Protein AF-A0AAW4BNW4-F1 (afdb_monomer)

Structure (mmCIF, N/CA/C/O backbone):
data_AF-A0AAW4BNW4-F1
#
_entry.id   AF-A0AAW4BNW4-F1
#
loop_
_atom_site.group_PDB
_atom_site.id
_atom_site.type_symbol
_atom_site.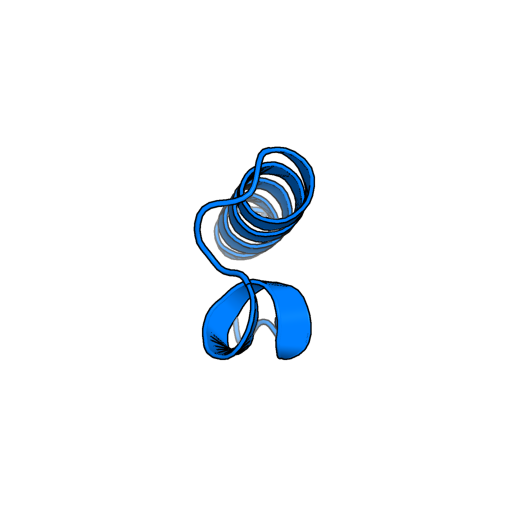label_atom_id
_atom_site.label_alt_id
_atom_site.label_comp_id
_atom_site.label_asym_id
_atom_site.label_entity_id
_atom_site.label_seq_id
_atom_site.pdbx_PDB_ins_code
_atom_site.Cartn_x
_atom_site.Cartn_y
_atom_site.Cartn_z
_atom_site.occupancy
_atom_site.B_iso_or_equiv
_atom_site.auth_seq_id
_atom_site.auth_comp_id
_atom_site.auth_asym_id
_atom_site.auth_atom_id
_atom_site.pdbx_PDB_model_num
ATOM 1 N N . LYS A 1 1 ? -13.931 -1.339 7.626 1.00 90.12 1 LYS A N 1
ATOM 2 C CA . LYS A 1 1 ? -14.077 -0.391 6.494 1.00 90.12 1 LYS A CA 1
ATOM 3 C C . LYS A 1 1 ? -13.518 -1.055 5.249 1.00 90.12 1 LYS A C 1
ATOM 5 O O . LYS A 1 1 ? -12.595 -1.846 5.384 1.00 90.12 1 LYS A O 1
ATOM 10 N N . VAL A 1 2 ? -14.092 -0.790 4.081 1.00 96.31 2 VAL A N 1
ATOM 11 C CA . VAL A 1 2 ? -13.518 -1.232 2.803 1.00 96.31 2 VAL A CA 1
ATOM 12 C C . VAL A 1 2 ? -12.714 -0.064 2.253 1.00 96.31 2 VAL A C 1
ATOM 14 O O . VAL A 1 2 ? -13.239 1.046 2.202 1.00 96.31 2 VAL A O 1
AT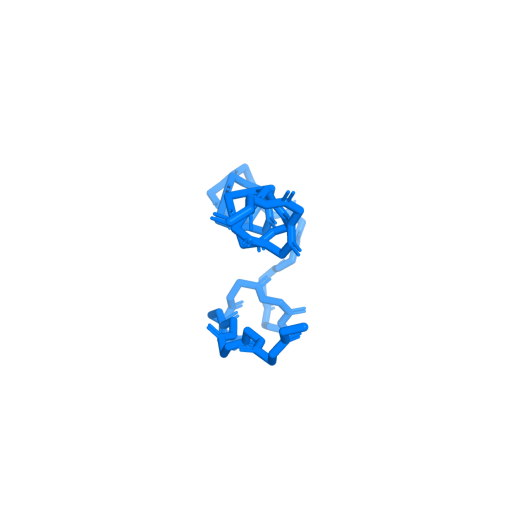OM 17 N N . ILE A 1 3 ? -11.454 -0.307 1.894 1.00 97.44 3 ILE A N 1
ATOM 18 C CA . ILE A 1 3 ? -10.568 0.696 1.301 1.00 97.44 3 ILE A CA 1
ATOM 19 C C . ILE A 1 3 ? -10.266 0.257 -0.127 1.00 97.44 3 ILE A C 1
ATOM 21 O O . ILE A 1 3 ? -9.787 -0.854 -0.345 1.00 97.44 3 ILE A O 1
ATOM 25 N N . PHE A 1 4 ? -10.566 1.124 -1.089 1.00 97.69 4 PHE A N 1
ATOM 26 C CA . PHE A 1 4 ? -10.107 0.955 -2.462 1.00 97.69 4 PHE A CA 1
ATOM 27 C C . PHE A 1 4 ? -8.692 1.514 -2.550 1.00 97.69 4 PHE A C 1
ATOM 29 O O . PHE A 1 4 ? -8.482 2.703 -2.313 1.00 97.69 4 PHE A O 1
ATOM 36 N N . VAL A 1 5 ? -7.743 0.627 -2.821 1.00 98.00 5 VAL A N 1
ATOM 37 C CA . VAL A 1 5 ? -6.314 0.937 -2.877 1.00 98.00 5 VAL A CA 1
ATOM 38 C C . VAL A 1 5 ? -5.869 1.247 -4.302 1.00 98.00 5 VAL A C 1
ATOM 40 O O . VAL A 1 5 ? -6.568 0.919 -5.264 1.00 98.00 5 VAL A O 1
ATOM 43 N N . ASP A 1 6 ? -4.691 1.847 -4.442 1.00 98.12 6 ASP A N 1
ATOM 44 C CA . ASP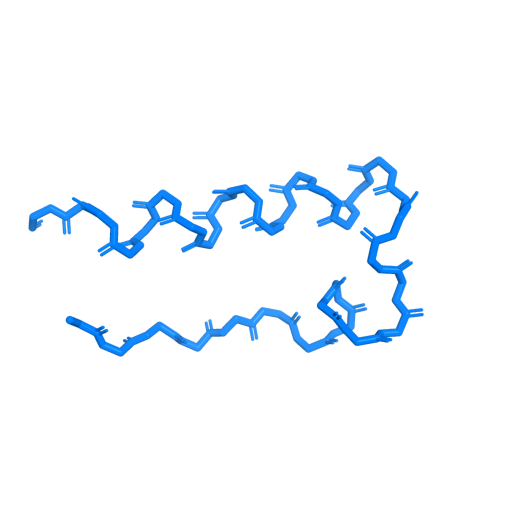 A 1 6 ? -4.080 2.081 -5.751 1.00 98.12 6 ASP A CA 1
ATOM 45 C C . ASP A 1 6 ? -3.565 0.765 -6.374 1.00 98.12 6 ASP A C 1
ATOM 47 O O . ASP A 1 6 ? -2.644 0.126 -5.864 1.00 98.12 6 ASP A O 1
ATOM 51 N N . ALA A 1 7 ? -4.170 0.325 -7.479 1.00 98.06 7 ALA A N 1
ATOM 52 C CA . ALA A 1 7 ? -3.844 -0.969 -8.080 1.00 98.06 7 ALA A CA 1
ATOM 53 C C . ALA A 1 7 ? -2.412 -1.031 -8.641 1.00 98.06 7 ALA A C 1
ATOM 55 O O . ALA A 1 7 ? -1.759 -2.069 -8.533 1.00 98.06 7 ALA A O 1
ATOM 56 N N . ASP A 1 8 ? -1.893 0.068 -9.187 1.00 98.06 8 ASP A N 1
ATOM 57 C CA . ASP A 1 8 ? -0.553 0.106 -9.775 1.00 98.06 8 ASP A CA 1
ATOM 58 C C . ASP A 1 8 ? 0.517 0.033 -8.681 1.00 98.06 8 ASP A C 1
ATOM 60 O O . ASP A 1 8 ? 1.530 -0.667 -8.828 1.00 98.06 8 ASP A O 1
ATOM 64 N N . ALA A 1 9 ? 0.276 0.702 -7.552 1.00 98.19 9 ALA A N 1
ATOM 65 C CA . ALA A 1 9 ? 1.116 0.616 -6.367 1.00 98.19 9 ALA A CA 1
ATOM 66 C C . ALA A 1 9 ? 1.114 -0.798 -5.778 1.00 98.19 9 ALA A C 1
ATOM 68 O O . ALA A 1 9 ? 2.183 -1.312 -5.459 1.00 98.19 9 ALA A O 1
ATOM 69 N N . TRP A 1 10 ? -0.049 -1.445 -5.665 1.00 97.88 10 TRP A N 1
ATOM 70 C CA . TRP A 1 10 ? -0.169 -2.740 -4.988 1.00 97.88 10 TRP A CA 1
ATOM 71 C C . TRP A 1 10 ? 0.195 -3.945 -5.861 1.00 97.88 10 TRP A C 1
ATOM 73 O O . TRP A 1 10 ? 0.701 -4.932 -5.323 1.00 97.88 10 TRP A O 1
ATOM 83 N N . TYR A 1 11 ? -0.032 -3.878 -7.175 1.00 97.69 11 TYR A N 1
ATOM 84 C CA . TYR A 1 11 ? 0.117 -5.026 -8.074 1.00 97.69 11 TYR A CA 1
ATOM 85 C C . TYR A 1 11 ? 1.280 -4.905 -9.060 1.00 97.69 11 TYR A C 1
ATOM 87 O O . TYR A 1 11 ? 1.997 -5.879 -9.279 1.00 97.69 11 TYR A O 1
ATOM 95 N N . ILE A 1 12 ? 1.464 -3.736 -9.678 1.00 97.88 12 ILE A N 1
ATOM 96 C CA . ILE A 1 12 ? 2.442 -3.582 -10.765 1.00 97.88 12 ILE A CA 1
ATOM 97 C C . ILE A 1 12 ? 3.825 -3.251 -10.207 1.00 97.88 12 ILE A C 1
ATOM 99 O O . ILE A 1 12 ? 4.831 -3.793 -10.664 1.00 97.88 12 ILE A O 1
ATOM 103 N N . THR A 1 13 ? 3.883 -2.329 -9.246 1.00 97.69 13 THR A N 1
ATOM 104 C CA . THR A 1 13 ? 5.145 -1.706 -8.835 1.00 97.69 13 THR A CA 1
ATOM 105 C C . THR A 1 13 ? 5.640 -2.181 -7.475 1.00 97.69 13 THR A C 1
ATOM 107 O O . THR A 1 13 ? 6.795 -2.589 -7.408 1.00 97.69 13 THR A O 1
ATOM 110 N N . SER A 1 14 ? 4.795 -2.146 -6.434 1.00 92.62 14 SER A N 1
ATOM 111 C CA . SER A 1 14 ? 4.910 -2.712 -5.067 1.00 92.62 14 SER A CA 1
ATOM 112 C C . SER A 1 14 ? 6.177 -2.411 -4.244 1.00 92.62 14 SER A C 1
ATOM 114 O O . SER A 1 14 ? 6.080 -2.100 -3.063 1.00 92.62 14 SER A O 1
ATOM 116 N N . ALA A 1 15 ? 7.368 -2.479 -4.833 1.00 96.81 15 ALA A N 1
ATOM 117 C CA . ALA A 1 15 ? 8.673 -2.399 -4.185 1.00 96.81 15 ALA A CA 1
ATOM 118 C C . ALA A 1 15 ? 9.486 -1.145 -4.567 1.00 96.81 15 ALA A C 1
ATOM 120 O O . ALA A 1 15 ? 10.689 -1.085 -4.311 1.00 96.81 15 ALA A O 1
ATOM 121 N N . SER A 1 16 ? 8.860 -0.132 -5.175 1.00 97.88 16 SER A N 1
ATOM 122 C CA . SER A 1 16 ? 9.487 1.186 -5.346 1.00 97.88 16 SER A CA 1
ATOM 123 C C . SER A 1 16 ? 9.205 2.087 -4.138 1.00 97.88 16 SER A C 1
ATOM 125 O O . SER A 1 16 ? 8.193 1.917 -3.459 1.00 97.88 16 SER A O 1
ATOM 127 N N . ILE A 1 17 ? 10.061 3.085 -3.882 1.00 98.25 17 ILE A N 1
ATOM 128 C CA . ILE A 1 17 ? 9.861 4.051 -2.782 1.00 98.25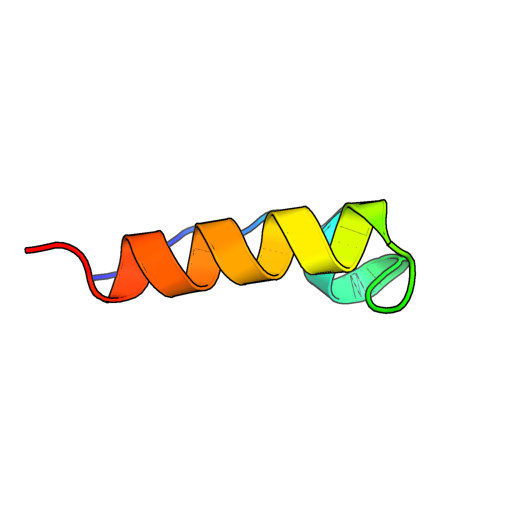 17 ILE A CA 1
ATOM 129 C C . ILE A 1 17 ? 8.484 4.725 -2.886 1.00 98.25 17 ILE A C 1
ATOM 131 O O . ILE A 1 17 ? 7.775 4.860 -1.890 1.00 98.25 17 ILE A O 1
ATOM 135 N N . THR A 1 18 ? 8.088 5.115 -4.098 1.00 98.50 18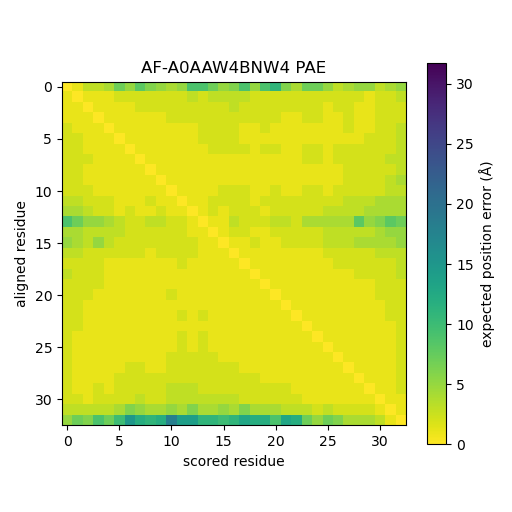 THR A N 1
ATOM 136 C CA . THR A 1 18 ? 6.788 5.742 -4.359 1.00 98.50 18 THR A CA 1
ATOM 137 C C . THR A 1 18 ? 5.637 4.783 -4.064 1.00 98.50 18 THR A C 1
ATOM 139 O O . THR A 1 18 ? 4.698 5.162 -3.368 1.00 98.50 18 THR A O 1
ATOM 142 N N . SER A 1 19 ? 5.729 3.536 -4.532 1.00 98.00 19 SER A N 1
ATOM 143 C CA . SER A 1 19 ? 4.696 2.510 -4.322 1.00 98.00 19 SER A CA 1
ATOM 144 C C . SER A 1 19 ? 4.496 2.226 -2.839 1.00 98.00 19 SER A C 1
ATOM 146 O O . SER A 1 19 ? 3.372 2.246 -2.350 1.00 98.00 19 SER A O 1
ATOM 148 N N . LEU A 1 20 ? 5.595 2.052 -2.101 1.00 98.50 20 LEU A N 1
ATOM 149 C CA . LEU A 1 20 ? 5.554 1.786 -0.666 1.00 98.50 20 LEU A CA 1
ATOM 150 C C . LEU A 1 20 ? 4.910 2.937 0.109 1.00 98.50 20 LEU A C 1
ATOM 152 O O . LEU A 1 20 ? 4.134 2.689 1.028 1.00 98.50 20 LEU A O 1
ATOM 156 N N . LYS A 1 21 ? 5.178 4.189 -0.280 1.00 98.62 21 LYS A N 1
ATOM 157 C CA . LYS A 1 21 ? 4.533 5.353 0.339 1.00 98.62 21 LYS A CA 1
ATOM 158 C C . LYS A 1 21 ? 3.010 5.311 0.167 1.00 98.62 21 LYS A C 1
ATOM 160 O O . LYS A 1 21 ? 2.293 5.481 1.147 1.00 98.62 21 LYS A O 1
ATOM 165 N N . ILE A 1 22 ? 2.531 5.021 -1.044 1.00 98.44 22 ILE A N 1
ATOM 166 C CA . ILE A 1 22 ? 1.093 4.902 -1.340 1.00 98.44 22 ILE A CA 1
ATOM 167 C C . ILE A 1 22 ? 0.463 3.758 -0.532 1.00 98.44 22 ILE A C 1
ATOM 169 O O . ILE A 1 22 ? -0.578 3.945 0.097 1.00 98.44 22 ILE A O 1
ATOM 173 N N . MET A 1 23 ? 1.120 2.594 -0.482 1.00 98.38 23 MET A N 1
ATOM 174 C CA . MET A 1 23 ? 0.633 1.439 0.279 1.00 98.38 23 MET A CA 1
ATOM 175 C C . MET A 1 23 ? 0.513 1.742 1.779 1.00 98.38 23 MET A C 1
ATOM 177 O O . MET A 1 23 ? -0.480 1.367 2.401 1.00 98.38 23 MET A O 1
ATOM 181 N N . ILE A 1 24 ? 1.493 2.441 2.365 1.00 98.31 24 ILE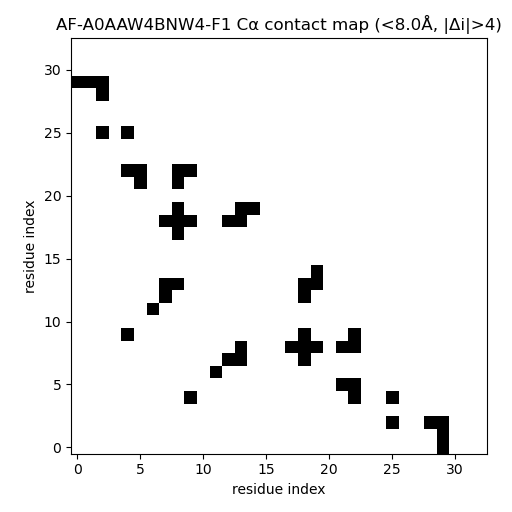 A N 1
ATOM 182 C CA . ILE A 1 24 ? 1.452 2.848 3.778 1.00 98.31 24 ILE A CA 1
ATOM 183 C C . ILE A 1 24 ? 0.263 3.780 4.039 1.00 98.31 24 ILE A C 1
ATOM 185 O O . ILE A 1 24 ? -0.473 3.567 5.005 1.00 98.31 24 ILE A O 1
ATOM 189 N N . ASP A 1 25 ? 0.037 4.769 3.173 1.00 98.25 25 ASP A N 1
ATOM 190 C CA . ASP A 1 25 ? -1.088 5.699 3.309 1.00 98.25 25 ASP A CA 1
ATOM 191 C C . ASP A 1 25 ? -2.440 4.965 3.232 1.00 98.25 25 ASP A C 1
ATOM 193 O O . ASP A 1 25 ? -3.346 5.240 4.023 1.00 98.25 25 ASP A O 1
ATOM 197 N N . ASP A 1 26 ? -2.576 3.991 2.329 1.00 97.94 26 ASP A N 1
ATOM 198 C CA . ASP A 1 26 ? -3.781 3.164 2.203 1.00 97.94 26 ASP A CA 1
ATOM 199 C C . ASP A 1 26 ? -4.032 2.287 3.437 1.00 97.94 26 ASP A C 1
ATOM 201 O O . ASP A 1 26 ? -5.175 2.167 3.893 1.00 97.94 26 ASP A O 1
ATOM 205 N N . ILE A 1 27 ? -2.972 1.728 4.027 1.00 97.94 27 ILE A N 1
ATOM 206 C CA . ILE A 1 27 ? -3.060 0.973 5.282 1.00 97.94 27 ILE A CA 1
ATOM 207 C C . ILE A 1 27 ? -3.538 1.892 6.409 1.00 97.94 27 ILE A C 1
ATOM 209 O O . ILE A 1 27 ? -4.488 1.541 7.109 1.00 97.94 27 ILE A O 1
ATOM 213 N N . ILE A 1 28 ? -2.950 3.084 6.562 1.00 98.25 28 ILE A N 1
ATOM 214 C CA . ILE A 1 28 ? -3.340 4.046 7.605 1.00 98.25 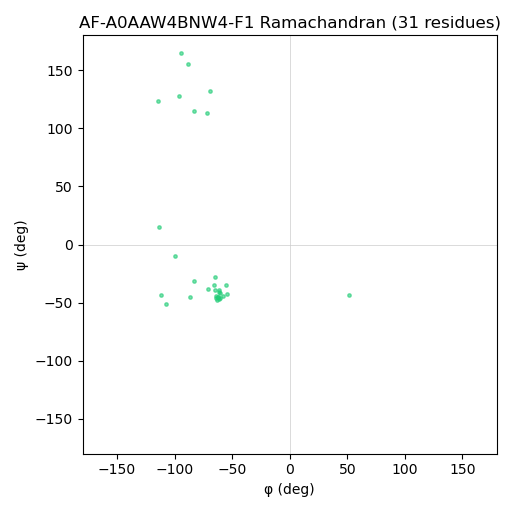28 ILE A CA 1
ATOM 215 C C . ILE A 1 28 ? -4.826 4.415 7.484 1.00 98.25 28 ILE A C 1
ATOM 217 O O . ILE A 1 28 ? -5.534 4.383 8.494 1.00 98.25 28 ILE A O 1
ATOM 221 N N . LYS A 1 29 ? -5.332 4.685 6.270 1.00 97.19 29 LYS A N 1
ATOM 222 C CA . LYS A 1 29 ? -6.770 4.93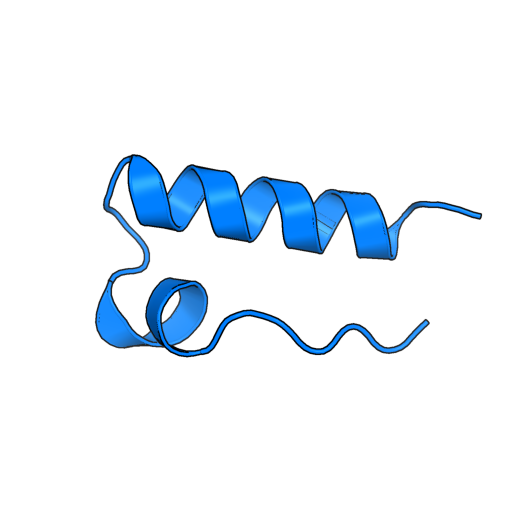9 6.029 1.00 97.19 29 LYS A CA 1
ATOM 223 C C . LYS A 1 29 ? -7.657 3.797 6.541 1.00 97.19 29 LYS A C 1
ATOM 225 O O . LYS A 1 29 ? -8.755 4.047 7.033 1.00 97.19 29 LYS A O 1
ATOM 230 N N . GLY A 1 30 ? -7.185 2.551 6.455 1.00 97.00 30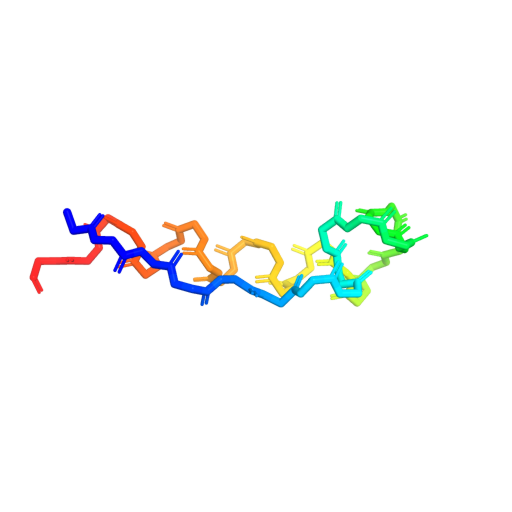 GLY A N 1
ATOM 231 C CA . GLY A 1 30 ? -7.891 1.371 6.961 1.00 97.00 30 GLY A CA 1
ATOM 232 C C . GLY A 1 30 ? -8.076 1.345 8.483 1.00 97.00 30 GLY A C 1
ATOM 233 O O . GLY A 1 30 ? -9.066 0.781 8.954 1.00 97.00 30 GLY A O 1
ATOM 234 N N . TYR A 1 31 ? -7.172 1.985 9.233 1.00 97.50 31 TYR A N 1
ATOM 235 C CA . TYR A 1 31 ? -7.194 2.057 10.702 1.00 97.50 31 TYR A CA 1
ATOM 236 C C . TYR A 1 31 ? -7.757 3.373 11.258 1.00 97.50 31 TYR A C 1
ATOM 238 O O . TYR A 1 31 ? -7.992 3.472 12.461 1.00 97.50 31 TYR A O 1
ATOM 246 N N . GLN A 1 32 ? -7.981 4.387 10.419 1.00 94.00 32 GLN A N 1
ATOM 247 C CA . GLN A 1 32 ? -8.602 5.640 10.853 1.00 94.00 32 GLN A CA 1
ATOM 248 C C . GLN A 1 32 ? -10.081 5.416 11.209 1.00 94.00 32 GLN A C 1
ATOM 250 O O . GLN A 1 32 ? -10.823 4.795 10.442 1.00 94.00 32 GLN A O 1
ATOM 255 N N . ASN A 1 33 ? -10.499 5.923 12.377 1.00 80.88 33 ASN A N 1
ATOM 256 C CA . ASN A 1 33 ? -11.878 5.844 12.888 1.00 80.88 33 ASN A CA 1
ATOM 257 C C . ASN A 1 33 ? -12.874 6.633 12.044 1.00 80.88 33 ASN A C 1
ATOM 259 O O . ASN A 1 33 ? -12.504 7.682 11.484 1.00 80.88 33 ASN A O 1
#

Mean predicted aligned error: 1.97 Å

Secondary structure (DSSP, 8-state):
------HIIIIII-SSHHHHHHHHHHHHHHH--

Sequence (33 aa):
KVIFVDADAWYITSASITSLKIMIDDIIKGYQN

Radius of gyration: 9.57 Å; Cα contacts (8 Å, |Δi|>4): 26; chains: 1; bounding box: 24×11×24 Å

Organism: Vibrio anguillarum (NCBI:txid55601)

pLDDT: mean 96.86, std 3.33, range [80.88, 98.62]

Foldseek 3Di:
DDFDADCCLVPVPVPDPVSVVRVVVSVVVVVDD

Solvent-accessible surface area (backbone atoms only — not comparable to full-atom values): 2114 Å² total; per-residue (Å²): 129,89,76,91,68,63,61,57,34,70,70,74,56,45,81,41,76,69,23,42,52,53,53,52,54,51,53,51,60,62,72,58,131